Protein AF-A0A382VV40-F1 (afdb_monomer_lite)

pLDDT: mean 86.44, std 11.25, range [46.97, 95.94]

Structure (mmCIF, N/CA/C/O backbone):
data_AF-A0A382VV40-F1
#
_entry.id   AF-A0A382VV40-F1
#
loop_
_atom_site.group_PDB
_atom_site.id
_atom_site.type_symbol
_atom_site.label_atom_id
_atom_site.label_alt_id
_atom_site.label_comp_id
_atom_site.label_asym_id
_atom_site.label_entity_id
_atom_site.label_seq_id
_atom_site.pdbx_PDB_ins_code
_atom_site.Cartn_x
_atom_site.Cartn_y
_atom_site.Cartn_z
_atom_site.occupancy
_atom_site.B_iso_or_equiv
_atom_site.auth_seq_id
_atom_site.auth_comp_id
_atom_site.auth_asym_id
_atom_site.auth_atom_id
_atom_site.pdbx_PDB_model_num
ATOM 1 N N . MET A 1 1 ? -20.890 6.356 -3.925 1.00 49.78 1 MET A N 1
ATOM 2 C CA . MET A 1 1 ? -19.541 6.923 -4.141 1.00 49.78 1 MET A CA 1
ATOM 3 C C . MET A 1 1 ? -18.685 6.514 -2.962 1.00 49.78 1 MET A C 1
ATOM 5 O O . MET A 1 1 ? -18.941 6.980 -1.857 1.00 49.78 1 MET A O 1
ATOM 9 N N . GLU A 1 2 ? -17.775 5.574 -3.186 1.00 73.06 2 GLU A N 1
ATOM 10 C CA . GLU A 1 2 ? -16.990 4.914 -2.143 1.00 73.06 2 GLU A CA 1
ATOM 11 C C . GLU A 1 2 ? -16.039 5.909 -1.457 1.00 73.06 2 GLU A C 1
ATOM 13 O O . GLU A 1 2 ? -15.244 6.608 -2.090 1.00 73.06 2 GLU A O 1
ATOM 18 N N . LYS A 1 3 ? -16.233 6.069 -0.146 1.00 88.69 3 LYS A N 1
ATOM 19 C CA . LYS A 1 3 ? -15.456 6.945 0.734 1.00 88.69 3 LYS A CA 1
ATOM 20 C C . LYS A 1 3 ? -14.339 6.096 1.335 1.00 88.69 3 LYS A C 1
ATOM 22 O O . LYS A 1 3 ? -14.636 5.069 1.935 1.00 88.69 3 LYS A O 1
ATOM 27 N N . LEU A 1 4 ? -13.095 6.542 1.204 1.00 92.94 4 LEU A N 1
ATOM 28 C CA . LEU A 1 4 ? -11.925 5.877 1.775 1.00 92.94 4 LEU A CA 1
ATOM 29 C C . LEU A 1 4 ? -11.831 6.228 3.260 1.00 92.94 4 LEU A C 1
ATOM 31 O O . LEU A 1 4 ? -11.840 7.416 3.601 1.00 92.94 4 LEU A O 1
ATOM 35 N N . GLN A 1 5 ? -11.779 5.228 4.138 1.00 92.56 5 GLN A N 1
ATOM 36 C CA . GLN A 1 5 ? -11.709 5.420 5.590 1.00 92.56 5 GLN A CA 1
ATOM 37 C C . GLN A 1 5 ? -10.249 5.573 6.028 1.00 92.56 5 GLN A C 1
ATOM 39 O O . GLN A 1 5 ? -9.499 4.608 6.043 1.00 92.56 5 GLN A O 1
ATOM 44 N N . LEU A 1 6 ? -9.839 6.783 6.410 1.00 92.44 6 LEU A N 1
ATOM 45 C CA . LEU A 1 6 ? -8.449 7.061 6.794 1.00 92.44 6 LEU A CA 1
ATOM 46 C C . LEU A 1 6 ? -8.197 6.937 8.300 1.00 92.44 6 LEU A C 1
ATOM 48 O O . LEU A 1 6 ? -7.054 6.778 8.717 1.00 92.44 6 LEU A O 1
ATOM 52 N N . GLY A 1 7 ? -9.239 7.047 9.126 1.00 92.19 7 GLY A N 1
ATOM 53 C CA . GLY A 1 7 ? -9.107 6.966 10.578 1.00 92.19 7 GLY A CA 1
ATOM 54 C C . GLY A 1 7 ? -10.272 7.622 11.303 1.00 92.19 7 GLY A C 1
ATOM 55 O O . GLY A 1 7 ? -11.420 7.526 10.868 1.00 92.19 7 GLY A O 1
ATOM 56 N N . SER A 1 8 ? -9.980 8.319 12.398 1.00 91.62 8 SER A N 1
ATOM 57 C CA . SER A 1 8 ? -10.965 9.050 13.196 1.00 91.62 8 SER A CA 1
ATOM 58 C C . SER A 1 8 ? -10.461 10.436 13.595 1.00 91.62 8 SER A C 1
ATOM 60 O O . SER A 1 8 ? -9.258 10.681 13.677 1.00 91.62 8 SER A O 1
ATOM 62 N N . THR A 1 9 ? -11.387 11.357 13.846 1.00 93.44 9 THR A N 1
ATOM 63 C CA . THR A 1 9 ? -11.085 12.647 14.481 1.00 93.44 9 THR A CA 1
ATOM 64 C C . THR A 1 9 ? -10.821 12.457 15.985 1.00 93.44 9 THR A C 1
ATOM 66 O O . THR A 1 9 ? -11.142 11.392 16.521 1.00 93.44 9 THR A O 1
ATOM 69 N N . PRO A 1 10 ? -10.283 13.470 16.698 1.00 93.44 10 PRO A N 1
ATOM 70 C CA . PRO A 1 10 ? -10.109 13.411 18.156 1.00 93.44 10 PRO A CA 1
ATOM 71 C C . PRO A 1 10 ? -11.403 13.102 18.925 1.00 93.44 10 PRO A C 1
ATOM 73 O O . PRO A 1 10 ? -11.367 12.428 19.948 1.00 93.44 10 PRO A O 1
ATOM 76 N N . ASP A 1 11 ? -12.551 13.517 18.384 1.00 94.69 11 ASP A N 1
ATOM 77 C CA . ASP A 1 11 ? -13.883 13.247 18.944 1.00 94.69 11 ASP A CA 1
ATOM 78 C C . ASP A 1 11 ? -14.443 11.859 18.565 1.00 94.69 11 ASP A C 1
ATOM 80 O O . ASP A 1 11 ? -15.641 11.617 18.687 1.00 94.69 11 ASP A O 1
ATOM 84 N N . ASN A 1 12 ? -13.604 10.947 18.060 1.00 88.62 12 ASN A N 1
ATOM 85 C CA . ASN A 1 12 ? -13.966 9.600 17.598 1.00 88.62 12 ASN A CA 1
ATOM 86 C C . ASN A 1 12 ? -14.958 9.543 16.422 1.00 88.62 12 ASN A C 1
ATOM 88 O O . ASN A 1 12 ? -15.597 8.513 16.193 1.00 88.62 12 ASN A O 1
ATOM 92 N N . ASN A 1 13 ? -15.060 10.604 15.619 1.00 91.88 13 ASN A N 1
ATOM 93 C CA . ASN A 1 13 ? -15.868 10.563 14.401 1.00 91.88 13 ASN A CA 1
ATOM 94 C C . ASN A 1 13 ? -15.073 9.946 13.237 1.00 91.88 13 ASN A C 1
ATOM 96 O O . ASN A 1 13 ? -13.899 10.284 13.075 1.00 91.88 13 ASN A O 1
ATOM 100 N N . PRO A 1 14 ? -15.677 9.094 12.385 1.00 90.31 14 PRO A N 1
ATOM 101 C CA . PRO A 1 14 ? -14.988 8.509 11.235 1.00 90.31 14 PRO A CA 1
ATOM 102 C C . PRO A 1 14 ? -14.458 9.567 10.258 1.00 90.31 14 PRO A C 1
ATOM 104 O O . PRO A 1 14 ? -15.221 10.344 9.670 1.00 90.31 14 PRO A O 1
ATOM 107 N N . LEU A 1 15 ? -13.147 9.553 10.035 1.00 92.75 15 LEU A N 1
ATOM 108 C CA . LEU A 1 15 ? -12.456 10.393 9.071 1.00 92.75 15 LEU A CA 1
ATOM 109 C C . LEU A 1 15 ? -12.264 9.619 7.771 1.00 92.75 15 LEU A C 1
ATOM 111 O O . LEU A 1 15 ? -11.628 8.569 7.730 1.00 92.75 15 LEU A O 1
ATOM 115 N N . GLY A 1 16 ? -12.768 10.178 6.678 1.00 93.62 16 GLY A N 1
ATOM 116 C CA . GLY A 1 16 ? -12.528 9.613 5.362 1.00 93.62 16 GLY A CA 1
ATOM 117 C C . GLY A 1 16 ? -12.693 10.634 4.255 1.00 93.62 16 GLY A C 1
ATOM 118 O O . GLY A 1 16 ? -13.381 11.644 4.426 1.00 93.62 16 GLY A O 1
ATOM 119 N N . ILE A 1 17 ? -12.079 10.345 3.117 1.00 93.44 17 ILE A N 1
ATOM 120 C CA . ILE A 1 17 ? -12.070 11.208 1.936 1.00 93.44 17 ILE A CA 1
ATOM 121 C C . ILE A 1 17 ? -12.849 10.557 0.795 1.00 93.44 17 ILE A C 1
ATOM 123 O O . ILE A 1 17 ? -12.998 9.338 0.734 1.00 93.44 17 ILE A O 1
ATOM 127 N N . LYS A 1 18 ? -13.380 11.368 -0.119 1.00 93.81 18 LYS A N 1
ATOM 128 C CA . LYS A 1 18 ? -14.007 10.844 -1.339 1.00 93.81 18 LYS A CA 1
ATOM 129 C C . LYS A 1 18 ? -12.913 10.303 -2.254 1.00 93.81 18 LYS A C 1
A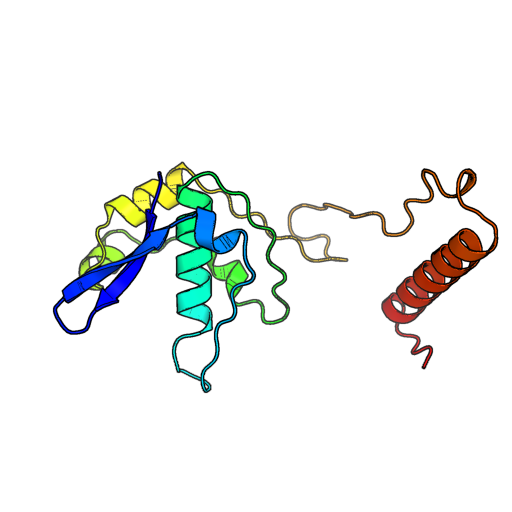TOM 131 O O . LYS A 1 18 ? -11.908 10.984 -2.438 1.00 93.81 18 LYS A O 1
ATOM 136 N N . LEU A 1 19 ? -13.139 9.149 -2.883 1.00 92.94 19 LEU A N 1
ATOM 137 C CA . LEU A 1 19 ? -12.195 8.598 -3.860 1.00 92.94 19 LEU A CA 1
ATOM 138 C C . LEU A 1 19 ? -11.862 9.604 -4.979 1.00 92.94 19 LEU A C 1
ATOM 140 O O . LEU A 1 19 ? -10.709 9.750 -5.365 1.00 92.94 19 LEU A O 1
ATOM 144 N N . THR A 1 20 ? -12.850 10.384 -5.429 1.00 93.00 20 THR A N 1
ATOM 145 C CA . THR A 1 20 ? -12.659 11.424 -6.455 1.00 93.00 20 THR A CA 1
ATOM 146 C C . THR A 1 20 ? -11.685 12.529 -6.045 1.00 93.00 20 THR A C 1
ATOM 148 O O . THR A 1 20 ? -11.124 13.188 -6.914 1.00 93.00 20 THR A O 1
ATOM 151 N N . THR A 1 21 ? -11.433 12.734 -4.748 1.00 92.25 21 THR A N 1
ATOM 152 C CA . THR A 1 21 ? -10.420 13.692 -4.283 1.00 92.25 21 THR A CA 1
ATOM 153 C C . THR A 1 21 ? -9.014 13.278 -4.720 1.00 92.25 21 THR A C 1
ATOM 155 O O . THR A 1 21 ? -8.200 14.152 -5.000 1.00 92.25 21 THR A O 1
ATOM 158 N N . LEU A 1 22 ? -8.742 11.975 -4.848 1.00 92.00 22 LEU A N 1
ATOM 159 C CA . LEU A 1 22 ? -7.439 11.439 -5.262 1.00 92.00 22 LEU A CA 1
ATOM 160 C C . LEU A 1 22 ? -7.185 11.519 -6.770 1.00 92.00 22 LEU A C 1
ATOM 162 O O . LEU A 1 22 ? -6.095 11.195 -7.225 1.00 92.00 22 LEU A O 1
ATOM 166 N N . GLN A 1 23 ? -8.155 12.007 -7.551 1.00 91.62 23 GLN A N 1
ATOM 167 C CA . GLN A 1 23 ? -7.878 12.481 -8.913 1.00 91.62 23 GLN A CA 1
ATOM 168 C C . GLN A 1 23 ? -6.974 13.725 -8.900 1.00 91.62 23 GLN A C 1
ATOM 170 O O . GLN A 1 23 ? -6.442 14.125 -9.930 1.00 91.62 23 GLN A O 1
ATOM 175 N N . ARG A 1 24 ? -6.806 14.348 -7.727 1.00 91.44 24 ARG A N 1
ATOM 176 C CA . ARG A 1 24 ? -5.779 15.349 -7.448 1.00 91.44 24 ARG A CA 1
ATOM 177 C C . ARG A 1 24 ? -4.646 14.691 -6.667 1.00 91.44 24 ARG A C 1
ATOM 179 O O . ARG A 1 24 ? -4.875 13.756 -5.902 1.00 91.44 24 ARG A O 1
ATOM 186 N N . HIS A 1 25 ? -3.435 15.217 -6.825 1.00 89.88 25 HIS A N 1
ATOM 187 C CA . HIS A 1 25 ? -2.269 14.708 -6.109 1.00 89.88 25 HIS A CA 1
ATOM 188 C C . HIS A 1 25 ? -2.457 14.785 -4.589 1.00 89.88 25 HIS A C 1
ATOM 190 O O . HIS A 1 25 ? -3.006 15.752 -4.056 1.00 89.88 25 HIS A O 1
ATOM 196 N N . PHE A 1 26 ? -1.957 13.764 -3.903 1.00 90.06 26 PHE A N 1
ATOM 197 C CA . PHE A 1 26 ? -1.939 13.661 -2.452 1.00 90.06 26 PHE A CA 1
ATOM 198 C C . PHE A 1 26 ? -0.490 13.615 -1.966 1.00 90.06 26 PHE A C 1
ATOM 200 O O . PHE A 1 26 ? 0.354 12.970 -2.584 1.00 90.06 26 PHE A O 1
ATOM 207 N N . ALA A 1 27 ? -0.208 14.291 -0.855 1.00 92.56 27 ALA A N 1
ATOM 208 C CA . ALA A 1 27 ? 1.110 14.301 -0.237 1.00 92.56 27 ALA A CA 1
ATOM 209 C C . ALA A 1 27 ? 0.984 14.217 1.291 1.00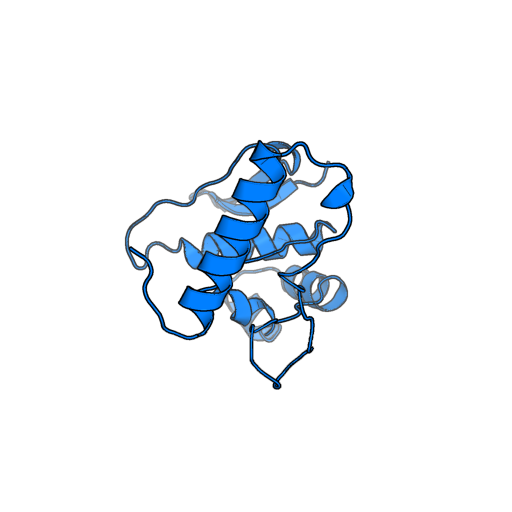 92.56 27 ALA A C 1
ATOM 211 O O . ALA A 1 27 ? 0.196 14.941 1.901 1.00 92.56 27 ALA A O 1
ATOM 212 N N . CYS A 1 28 ? 1.787 13.344 1.902 1.00 91.06 28 CYS A N 1
ATOM 213 C CA . CYS A 1 28 ? 1.897 13.178 3.351 1.00 91.06 28 CYS A CA 1
ATOM 214 C C . CYS A 1 28 ? 3.161 13.877 3.869 1.00 91.06 28 CYS A C 1
ATOM 216 O O . CYS A 1 28 ? 4.272 13.428 3.589 1.00 91.06 28 CYS A O 1
ATOM 218 N N . PHE A 1 29 ? 3.002 14.916 4.690 1.00 93.62 29 PHE A N 1
ATOM 219 C CA . PHE A 1 29 ? 4.112 15.629 5.336 1.00 93.62 29 PHE A CA 1
ATOM 220 C C . PHE A 1 29 ? 4.142 15.373 6.847 1.00 93.62 29 PHE A C 1
ATOM 222 O O . PHE A 1 29 ? 3.107 15.152 7.471 1.00 93.62 29 PHE A O 1
ATOM 229 N N . GLY A 1 30 ? 5.335 15.395 7.446 1.00 92.88 30 GLY A N 1
ATOM 230 C CA . GLY A 1 30 ? 5.529 15.141 8.877 1.00 92.88 30 GLY A CA 1
ATOM 231 C C . GLY A 1 30 ? 6.951 14.698 9.227 1.00 92.88 30 GLY A C 1
ATOM 232 O O . GLY A 1 30 ? 7.707 14.250 8.361 1.00 92.88 30 GLY A O 1
ATOM 233 N N . SER A 1 31 ? 7.326 14.790 10.502 1.00 94.75 31 SER A N 1
ATOM 234 C CA . SER A 1 31 ? 8.633 14.355 11.019 1.00 94.75 31 SER A CA 1
ATO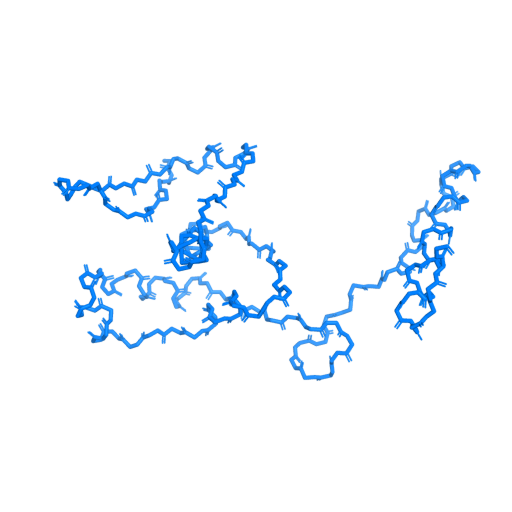M 235 C C . SER A 1 31 ? 8.774 12.825 11.056 1.00 94.75 31 SER A C 1
ATOM 237 O O . SER A 1 31 ? 7.818 12.080 10.815 1.00 94.75 31 SER A O 1
ATOM 239 N N . SER A 1 32 ? 9.982 12.313 11.307 1.00 91.12 32 SER A N 1
ATOM 240 C CA . SER A 1 32 ? 10.164 10.874 11.554 1.00 91.12 32 SER A CA 1
ATOM 241 C C . SER A 1 32 ? 9.290 10.413 12.730 1.00 91.12 32 SER A C 1
ATOM 243 O O . SER A 1 32 ? 9.116 11.150 13.697 1.00 91.12 32 SER A O 1
ATOM 245 N N . GLY A 1 33 ? 8.688 9.226 12.620 1.00 91.12 33 GLY A N 1
ATOM 246 C CA . GLY A 1 33 ? 7.773 8.688 13.635 1.00 91.12 33 GLY A CA 1
ATOM 247 C C . GLY A 1 33 ? 6.365 9.301 13.658 1.00 91.12 33 GLY A C 1
ATOM 248 O O . GLY A 1 33 ? 5.508 8.802 14.377 1.00 91.12 33 GLY A O 1
ATOM 249 N N . SER A 1 34 ? 6.062 10.311 12.834 1.00 93.31 34 SER A N 1
ATOM 250 C CA . SER A 1 34 ? 4.744 10.973 12.825 1.00 93.31 34 SER A CA 1
ATOM 251 C C . SER A 1 34 ? 3.615 10.162 12.167 1.00 93.31 34 SER A C 1
ATOM 253 O O . SER A 1 34 ? 2.521 10.682 11.971 1.00 93.31 34 SER A O 1
ATOM 255 N N . GLY A 1 35 ? 3.885 8.927 11.731 1.00 92.88 35 GLY A N 1
ATOM 256 C CA . GLY A 1 35 ? 2.885 8.055 11.107 1.00 92.88 35 GLY A CA 1
ATOM 257 C C . GLY A 1 35 ? 2.668 8.235 9.598 1.00 92.88 35 GLY A C 1
ATOM 258 O O . GLY A 1 35 ? 1.751 7.621 9.067 1.00 92.88 35 GLY A O 1
ATOM 259 N N . LYS A 1 36 ? 3.503 8.998 8.870 1.00 94.62 36 LYS A N 1
ATOM 260 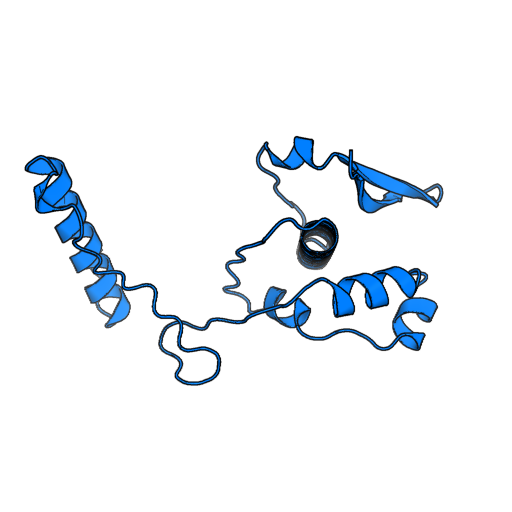C CA . LYS A 1 36 ? 3.366 9.188 7.401 1.00 94.62 36 LYS A CA 1
ATOM 261 C C . LYS A 1 36 ? 3.244 7.875 6.619 1.00 94.62 36 LYS A C 1
ATOM 263 O O . LYS A 1 36 ? 2.368 7.732 5.768 1.00 94.62 36 LYS A O 1
ATOM 268 N N . THR A 1 37 ? 4.131 6.924 6.910 1.00 93.00 37 THR A N 1
ATOM 269 C CA . THR A 1 37 ? 4.166 5.619 6.241 1.00 93.00 37 THR A CA 1
ATOM 270 C C . THR A 1 37 ? 2.918 4.809 6.567 1.00 93.00 37 THR A C 1
ATOM 272 O O . THR A 1 37 ? 2.334 4.204 5.677 1.00 93.00 37 THR A O 1
ATOM 275 N N . VAL A 1 38 ? 2.452 4.854 7.819 1.00 93.44 38 VAL A N 1
ATOM 276 C CA . VAL A 1 38 ? 1.214 4.182 8.241 1.00 93.44 38 VAL A CA 1
ATOM 277 C C . VAL A 1 38 ? 0.004 4.796 7.539 1.00 93.44 38 VAL A C 1
ATOM 279 O O . VAL A 1 38 ? -0.790 4.065 6.966 1.00 93.44 38 VAL A O 1
ATOM 282 N N . ALA A 1 39 ? -0.103 6.126 7.496 1.00 93.69 39 ALA A N 1
ATOM 283 C CA . ALA A 1 39 ? -1.186 6.812 6.793 1.00 93.69 39 ALA A CA 1
ATOM 284 C C . ALA A 1 39 ? -1.209 6.475 5.291 1.00 93.69 39 ALA A C 1
ATOM 286 O O . ALA A 1 39 ? -2.274 6.266 4.715 1.00 93.69 39 ALA A O 1
ATOM 287 N N . SER A 1 40 ? -0.032 6.370 4.668 1.00 94.12 40 SER A N 1
ATOM 288 C CA . SER A 1 40 ? 0.093 5.968 3.262 1.00 94.12 40 SER A CA 1
ATOM 289 C C . SER A 1 40 ? -0.312 4.506 3.049 1.00 94.12 40 SER A C 1
ATOM 291 O O . SER A 1 40 ? -1.009 4.207 2.088 1.00 94.12 40 SER A O 1
ATOM 293 N N . LYS A 1 41 ? 0.051 3.601 3.968 1.00 95.06 41 LYS A N 1
ATOM 294 C CA . LYS A 1 41 ? -0.391 2.197 3.944 1.00 95.06 41 LYS A CA 1
ATOM 295 C C . LYS A 1 41 ? -1.908 2.076 4.067 1.00 95.06 41 LYS A C 1
ATOM 297 O O . LYS A 1 41 ? -2.506 1.435 3.216 1.00 95.06 41 LYS A O 1
ATOM 302 N N . VAL A 1 4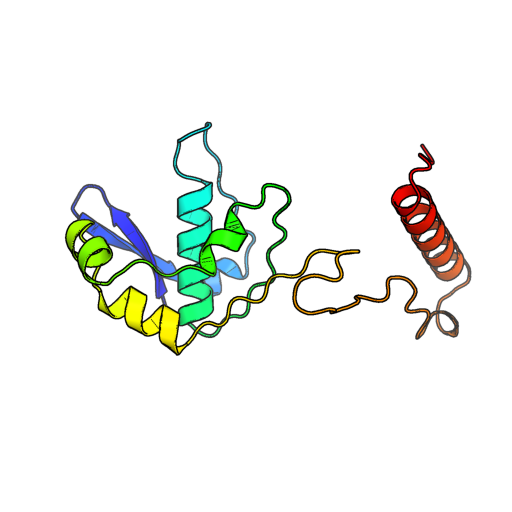2 ? -2.525 2.777 5.022 1.00 94.75 42 VAL A N 1
ATOM 303 C CA . VAL A 1 42 ? -3.992 2.811 5.184 1.00 94.75 42 VAL A CA 1
ATOM 304 C C . VAL A 1 42 ? -4.672 3.285 3.900 1.00 94.75 42 VAL A C 1
ATOM 306 O O . VAL A 1 42 ? -5.659 2.700 3.461 1.00 94.75 42 VAL A O 1
ATOM 309 N N . LEU A 1 43 ? -4.127 4.319 3.253 1.00 95.25 43 LEU A N 1
ATOM 310 C CA . LEU A 1 43 ? -4.644 4.794 1.973 1.00 95.25 43 LEU A CA 1
ATOM 311 C C . LEU A 1 43 ? -4.578 3.708 0.885 1.00 95.25 43 LEU A C 1
ATOM 313 O O . LEU A 1 43 ? -5.559 3.509 0.174 1.00 95.25 43 LEU A O 1
ATOM 317 N N . ILE A 1 44 ? -3.449 3.004 0.763 1.00 95.56 44 ILE A N 1
ATOM 318 C CA . ILE A 1 44 ? -3.267 1.913 -0.207 1.00 95.56 44 ILE A CA 1
ATOM 319 C C . ILE A 1 44 ? -4.218 0.746 0.095 1.00 95.56 44 ILE A C 1
ATOM 321 O O . ILE A 1 44 ? -4.839 0.215 -0.825 1.00 95.56 44 ILE A O 1
ATOM 325 N N . GLU A 1 45 ? -4.375 0.371 1.367 1.00 95.25 45 GLU A N 1
ATOM 326 C CA . GLU A 1 45 ? -5.304 -0.679 1.795 1.00 95.25 45 GLU A CA 1
ATOM 327 C C . GLU A 1 45 ? -6.745 -0.340 1.412 1.00 95.25 45 GLU A C 1
ATOM 329 O O . GLU A 1 45 ? -7.449 -1.167 0.830 1.00 95.25 45 GLU A O 1
ATOM 334 N N . GLU A 1 46 ? -7.177 0.893 1.680 1.00 94.69 46 GLU A N 1
ATOM 335 C CA . GLU A 1 46 ? -8.511 1.353 1.313 1.00 94.69 46 GLU A CA 1
ATOM 336 C C . GLU A 1 46 ? -8.696 1.427 -0.203 1.00 94.69 46 GLU A C 1
ATOM 338 O O . GLU A 1 46 ? -9.743 1.018 -0.699 1.00 94.69 46 GLU A O 1
ATOM 343 N N . LEU A 1 47 ? -7.700 1.893 -0.960 1.00 95.19 47 LEU A N 1
ATOM 344 C CA . LEU A 1 47 ? -7.759 1.903 -2.424 1.00 95.19 47 LEU A CA 1
ATOM 345 C C . LEU A 1 47 ? -7.952 0.491 -2.985 1.00 95.19 47 LEU A C 1
ATOM 347 O O . LEU A 1 47 ? -8.909 0.260 -3.725 1.00 95.19 47 LEU A O 1
ATOM 351 N N . GLY A 1 48 ? -7.118 -0.462 -2.558 1.00 94.62 48 GLY A N 1
ATOM 352 C CA . GLY A 1 48 ? -7.224 -1.856 -2.984 1.00 94.62 48 GLY A CA 1
ATOM 353 C C . GLY A 1 48 ? -8.580 -2.469 -2.627 1.00 94.62 48 GLY A C 1
ATOM 354 O O . GLY A 1 48 ? -9.223 -3.097 -3.466 1.00 94.62 48 GLY A O 1
ATOM 355 N N . ARG A 1 49 ? -9.082 -2.224 -1.409 1.00 94.12 49 ARG A N 1
ATOM 356 C CA . ARG A 1 49 ? -10.400 -2.721 -0.970 1.00 94.12 49 ARG A CA 1
ATOM 357 C C . ARG A 1 49 ? -11.575 -2.145 -1.762 1.00 94.12 49 ARG A C 1
ATOM 359 O O . ARG A 1 49 ? -12.608 -2.808 -1.834 1.00 94.12 49 ARG A O 1
ATOM 366 N N . ASN A 1 50 ? -11.425 -0.951 -2.334 1.00 93.12 50 ASN A N 1
ATOM 367 C CA . ASN A 1 50 ? -12.407 -0.311 -3.217 1.00 93.12 50 ASN A CA 1
ATOM 368 C C . ASN A 1 50 ? -12.110 -0.581 -4.709 1.00 93.12 50 ASN A C 1
ATOM 370 O O . ASN A 1 50 ? -12.569 0.147 -5.585 1.00 93.12 50 ASN A O 1
ATOM 374 N N . GLY A 1 51 ? -11.322 -1.620 -5.017 1.00 93.12 51 GLY A N 1
ATOM 375 C CA . GLY A 1 51 ? -11.069 -2.066 -6.390 1.00 93.12 51 GLY A CA 1
ATOM 376 C C . GLY A 1 51 ? -10.188 -1.126 -7.213 1.00 93.12 51 GLY A C 1
ATOM 377 O O . GLY A 1 51 ? -10.176 -1.224 -8.439 1.00 93.12 51 GLY A O 1
ATOM 378 N N . VAL A 1 52 ? -9.459 -0.211 -6.569 1.00 94.56 52 VAL A N 1
ATOM 379 C CA . VAL A 1 52 ? -8.528 0.693 -7.247 1.00 94.56 52 VAL A CA 1
ATOM 380 C C . VAL A 1 52 ? -7.129 0.077 -7.220 1.00 94.56 52 VAL A C 1
ATOM 382 O O . VAL A 1 52 ? -6.567 -0.092 -6.134 1.00 94.56 52 VAL A O 1
ATOM 385 N N . PRO A 1 53 ? -6.538 -0.258 -8.381 1.00 94.38 53 PRO A N 1
ATOM 386 C CA . PRO A 1 53 ? -5.192 -0.812 -8.430 1.00 94.38 53 PRO A CA 1
ATOM 387 C C . PRO A 1 53 ? -4.156 0.239 -8.017 1.00 94.38 53 PRO A C 1
ATOM 389 O O . PRO A 1 53 ? -4.282 1.420 -8.344 1.00 94.38 53 PRO A O 1
ATOM 392 N N . VAL A 1 54 ? -3.108 -0.203 -7.321 1.00 94.94 54 VAL A N 1
ATOM 393 C CA . VAL A 1 54 ? -2.019 0.657 -6.849 1.00 94.94 54 VAL A CA 1
ATOM 394 C C . VAL A 1 54 ? -0.688 0.111 -7.345 1.00 94.94 54 VAL A C 1
ATOM 396 O O . VAL A 1 54 ? -0.364 -1.051 -7.117 1.00 94.94 54 VAL A O 1
ATOM 399 N N . ILE A 1 55 ? 0.103 0.977 -7.976 1.00 93.75 55 ILE A N 1
ATOM 400 C CA . ILE A 1 55 ? 1.526 0.743 -8.222 1.00 93.75 55 ILE A CA 1
ATOM 401 C C . ILE A 1 55 ? 2.286 1.571 -7.190 1.00 93.75 55 ILE A C 1
ATOM 403 O O . ILE A 1 55 ? 2.168 2.797 -7.169 1.00 93.75 55 ILE A O 1
ATOM 407 N N . ALA A 1 56 ? 3.036 0.903 -6.318 1.00 92.62 56 ALA A N 1
ATOM 408 C CA . ALA A 1 56 ? 3.828 1.552 -5.284 1.00 92.62 56 ALA A CA 1
ATOM 409 C C . ALA A 1 56 ? 5.322 1.393 -5.576 1.00 92.62 56 ALA A C 1
ATOM 411 O O . ALA A 1 56 ? 5.803 0.286 -5.812 1.00 92.62 56 ALA A O 1
ATOM 412 N N . PHE A 1 57 ? 6.053 2.504 -5.519 1.00 91.06 57 PHE A N 1
ATOM 413 C CA . PHE A 1 57 ? 7.511 2.506 -5.525 1.00 91.06 57 PHE A CA 1
ATOM 414 C C . PHE A 1 57 ? 7.997 2.541 -4.080 1.00 91.06 57 PHE A C 1
ATOM 416 O O . PHE A 1 57 ? 7.673 3.471 -3.344 1.00 91.06 57 PHE A O 1
ATOM 423 N N . ASP A 1 58 ? 8.755 1.524 -3.679 1.00 89.69 58 ASP A N 1
ATOM 424 C CA . ASP A 1 58 ? 9.111 1.293 -2.279 1.00 89.69 58 ASP A CA 1
ATOM 425 C C . ASP A 1 58 ? 10.631 1.183 -2.086 1.00 89.69 58 ASP A C 1
ATOM 427 O O . ASP A 1 58 ? 11.152 0.091 -1.854 1.00 89.69 58 ASP A O 1
ATOM 431 N N . PRO A 1 59 ? 11.378 2.295 -2.206 1.00 83.88 59 PRO A N 1
ATOM 432 C CA . PRO A 1 59 ? 12.829 2.258 -2.047 1.00 83.88 59 PRO A CA 1
ATOM 433 C C . PRO A 1 59 ? 13.267 1.924 -0.612 1.00 83.88 59 PRO A C 1
ATOM 435 O O . PRO A 1 59 ? 14.390 1.472 -0.412 1.00 83.88 59 PRO A O 1
ATOM 438 N N . GLN A 1 60 ? 12.402 2.133 0.388 1.00 84.62 60 GLN A N 1
ATOM 439 C CA . GLN A 1 60 ? 12.669 1.794 1.790 1.00 84.62 60 GLN A CA 1
ATOM 440 C C . GLN A 1 60 ? 12.244 0.364 2.166 1.00 84.62 60 GLN A C 1
ATOM 442 O O . GLN A 1 60 ? 12.669 -0.131 3.206 1.00 84.62 60 GLN A O 1
ATOM 447 N N . GLY A 1 61 ? 11.431 -0.307 1.342 1.00 84.69 61 GLY A N 1
ATOM 448 C CA . GLY A 1 61 ? 10.915 -1.656 1.609 1.00 84.69 61 GLY A CA 1
ATOM 449 C C . GLY A 1 61 ? 9.782 -1.714 2.643 1.00 84.69 61 GLY A C 1
ATOM 450 O O . GLY A 1 61 ? 9.396 -2.798 3.084 1.00 84.69 61 GLY A O 1
ATOM 451 N N . ASP A 1 62 ? 9.246 -0.565 3.058 1.00 89.94 62 ASP A N 1
ATOM 452 C CA . ASP A 1 62 ? 8.210 -0.499 4.083 1.00 89.94 62 ASP A CA 1
ATOM 453 C C . ASP A 1 62 ? 6.836 -0.887 3.534 1.00 89.94 62 ASP A C 1
ATOM 455 O O . ASP A 1 62 ? 6.039 -1.503 4.248 1.00 89.94 62 ASP A O 1
ATOM 459 N N . ILE A 1 63 ? 6.511 -0.505 2.300 1.00 92.38 63 ILE A N 1
ATOM 460 C CA . ILE A 1 63 ? 5.201 -0.748 1.679 1.00 92.38 63 ILE A CA 1
ATOM 461 C C . ILE A 1 63 ? 4.996 -2.238 1.393 1.00 92.38 63 ILE A C 1
ATOM 463 O O . ILE A 1 63 ? 3.882 -2.730 1.561 1.00 92.38 63 ILE A O 1
ATOM 467 N N . ALA A 1 64 ? 6.064 -2.979 1.092 1.00 89.81 64 ALA A N 1
ATOM 468 C CA . ALA A 1 64 ? 6.044 -4.430 0.897 1.00 89.81 64 ALA A CA 1
ATOM 469 C C . ALA A 1 64 ? 5.408 -5.205 2.070 1.00 89.81 64 ALA A C 1
ATOM 471 O O . ALA A 1 64 ? 4.817 -6.266 1.867 1.00 89.81 64 ALA A O 1
ATOM 472 N N . SER A 1 65 ? 5.455 -4.660 3.293 1.00 91.56 65 SER A N 1
ATOM 473 C CA . SER A 1 65 ? 4.791 -5.260 4.465 1.00 91.56 65 SER A CA 1
ATOM 474 C C . SER A 1 65 ? 3.268 -5.396 4.335 1.00 91.56 65 SER A C 1
ATOM 476 O O . SER A 1 65 ? 2.684 -6.196 5.060 1.00 91.56 65 SER A O 1
ATOM 478 N N . LEU A 1 66 ? 2.627 -4.685 3.398 1.00 93.88 66 LEU A N 1
ATOM 479 C CA . LEU A 1 66 ? 1.205 -4.851 3.075 1.00 93.88 66 LEU A CA 1
ATOM 480 C C . LEU A 1 66 ? 0.857 -6.271 2.599 1.00 93.88 66 LEU A C 1
ATOM 482 O O . LEU A 1 66 ? -0.289 -6.692 2.720 1.00 93.88 66 LEU A O 1
ATOM 486 N N . ALA A 1 67 ? 1.840 -7.040 2.117 1.00 92.06 67 ALA A N 1
ATOM 487 C CA . ALA A 1 67 ? 1.653 -8.445 1.760 1.00 92.06 67 ALA A CA 1
ATOM 488 C C . ALA A 1 67 ? 1.383 -9.360 2.972 1.00 92.06 67 ALA A C 1
ATOM 490 O O . ALA A 1 67 ? 0.980 -10.508 2.799 1.00 92.06 67 ALA A O 1
ATOM 491 N N . VAL A 1 68 ? 1.619 -8.883 4.200 1.00 91.94 68 VAL A N 1
ATOM 492 C CA . VAL A 1 68 ? 1.466 -9.670 5.427 1.00 91.94 68 VAL A CA 1
ATOM 493 C C . VAL A 1 68 ? 0.275 -9.151 6.224 1.00 91.94 68 VAL A C 1
ATOM 495 O O . VAL A 1 68 ? 0.326 -8.077 6.820 1.00 91.94 68 VAL A O 1
ATOM 498 N N . THR A 1 69 ? -0.800 -9.939 6.288 1.00 91.88 69 THR A N 1
ATOM 499 C CA . THR A 1 69 ? -1.980 -9.580 7.080 1.00 91.88 69 THR A CA 1
ATOM 500 C C . THR A 1 69 ? -1.820 -10.002 8.541 1.00 91.88 69 THR A C 1
ATOM 502 O O . THR A 1 69 ? -1.413 -11.121 8.855 1.00 91.88 69 THR A O 1
ATOM 505 N N . ALA A 1 70 ? -2.163 -9.100 9.464 1.00 91.50 70 ALA A N 1
ATOM 506 C CA . ALA A 1 70 ? -2.186 -9.415 10.889 1.00 91.50 70 ALA A CA 1
ATOM 507 C C . ALA A 1 70 ? -3.309 -10.413 11.227 1.00 91.50 70 ALA A C 1
ATOM 509 O O . ALA A 1 70 ? -4.339 -10.492 10.541 1.00 91.50 70 ALA A O 1
ATOM 510 N N . ASP A 1 71 ? -3.143 -11.149 12.329 1.00 94.12 71 ASP A N 1
ATOM 511 C CA . ASP A 1 71 ? -4.193 -12.025 12.832 1.00 94.12 71 ASP A CA 1
ATOM 512 C C . ASP A 1 71 ? -5.409 -11.217 13.320 1.00 94.12 71 ASP A C 1
ATOM 514 O O . ASP A 1 71 ? -5.310 -10.083 13.801 1.00 94.12 71 ASP A O 1
ATOM 518 N N . ARG A 1 72 ? -6.592 -11.831 13.232 1.00 93.38 72 ARG A N 1
ATOM 519 C CA . ARG A 1 72 ? -7.862 -11.188 13.606 1.00 93.38 72 ARG A CA 1
ATOM 520 C C . ARG A 1 72 ? -7.884 -10.689 15.053 1.00 93.38 72 ARG A C 1
ATOM 522 O O . ARG A 1 72 ? -8.572 -9.710 15.345 1.00 93.38 72 ARG A O 1
ATOM 529 N N . GLY A 1 73 ? -7.196 -11.380 15.963 1.00 94.00 73 GLY A N 1
ATOM 530 C CA . GLY A 1 73 ? -7.130 -11.026 17.378 1.00 94.00 73 GLY A CA 1
ATOM 531 C C . GLY A 1 73 ? -6.348 -9.736 17.595 1.00 94.00 73 GLY A C 1
ATOM 532 O O . GLY A 1 73 ? -6.819 -8.857 18.316 1.00 94.00 73 GLY A O 1
ATOM 533 N N . THR A 1 74 ? -5.211 -9.587 16.920 1.00 93.81 74 THR A N 1
ATOM 534 C CA . THR A 1 74 ? -4.399 -8.364 16.933 1.00 93.81 74 THR A CA 1
ATOM 535 C C . THR A 1 74 ? -5.166 -7.174 16.367 1.00 93.81 74 THR A C 1
ATOM 537 O O . THR A 1 74 ? -5.216 -6.128 17.013 1.00 93.81 74 THR A O 1
ATOM 540 N N . VAL A 1 75 ? -5.868 -7.348 15.241 1.00 92.88 75 VAL A N 1
ATOM 541 C CA . VAL A 1 75 ? -6.706 -6.287 14.643 1.00 92.88 75 VAL A CA 1
ATOM 542 C C . VAL A 1 75 ? -7.812 -5.835 15.602 1.00 92.88 75 VAL A C 1
ATOM 544 O O . VAL A 1 75 ? -8.067 -4.645 15.764 1.00 92.88 75 VAL A O 1
ATOM 547 N N . LYS A 1 76 ? -8.458 -6.781 16.295 1.00 92.75 76 LYS A N 1
ATOM 548 C CA . LYS A 1 76 ? -9.489 -6.445 17.283 1.00 92.75 76 LYS A CA 1
ATOM 549 C C . LYS A 1 76 ? -8.903 -5.696 18.485 1.00 92.75 76 LYS A C 1
ATOM 551 O O . LYS A 1 76 ? -9.525 -4.754 18.970 1.00 92.75 76 LYS A O 1
ATOM 556 N N . LYS A 1 77 ? -7.724 -6.105 18.970 1.00 94.50 77 LYS A N 1
ATOM 557 C CA . LYS A 1 77 ? -7.031 -5.455 20.097 1.00 94.50 77 LYS A CA 1
ATOM 558 C C . LYS A 1 77 ? -6.600 -4.024 19.772 1.00 94.50 77 LYS A C 1
ATOM 560 O O . LYS A 1 77 ? -6.612 -3.193 20.671 1.00 94.50 77 LYS A O 1
ATOM 565 N N . SER A 1 78 ? -6.274 -3.724 18.514 1.00 89.00 78 SER A N 1
ATOM 566 C CA . SER A 1 78 ? -5.942 -2.365 18.067 1.00 89.00 78 SER A CA 1
ATOM 567 C C . SER A 1 78 ? -7.166 -1.464 17.841 1.00 89.00 78 SER A C 1
ATOM 569 O O . SER A 1 78 ? -7.019 -0.346 17.356 1.00 89.00 78 SER A O 1
ATOM 571 N N . GLY A 1 79 ? -8.380 -1.926 18.169 1.00 88.38 79 GLY A N 1
ATOM 572 C CA . GLY A 1 79 ? -9.613 -1.150 18.008 1.00 88.38 79 GLY A CA 1
ATOM 573 C C . GLY A 1 79 ? -10.129 -1.078 16.568 1.00 88.38 79 GLY A C 1
ATOM 574 O O . GLY A 1 79 ? -11.091 -0.365 16.296 1.00 88.38 79 GLY A O 1
ATOM 575 N N . THR A 1 80 ? -9.531 -1.832 15.643 1.00 89.00 80 THR A N 1
ATOM 576 C CA . THR A 1 80 ? -9.959 -1.882 14.241 1.00 89.00 80 THR A CA 1
ATOM 577 C C . THR A 1 80 ? -10.983 -2.997 14.036 1.00 89.00 80 THR A C 1
ATOM 579 O O . THR A 1 80 ? -10.887 -4.078 14.619 1.00 89.00 80 THR A O 1
ATOM 582 N N . ASN A 1 81 ? -11.990 -2.763 13.191 1.00 90.88 81 ASN A N 1
ATOM 583 C CA . ASN A 1 81 ? -12.979 -3.790 12.871 1.00 90.88 81 ASN A CA 1
ATOM 584 C C . ASN A 1 81 ? -12.313 -4.945 12.092 1.00 90.88 81 ASN A C 1
ATOM 586 O O . ASN A 1 81 ? -11.864 -4.714 10.968 1.00 90.88 81 ASN A O 1
ATOM 590 N N . PRO A 1 82 ? -12.312 -6.198 12.596 1.00 93.94 82 PRO A N 1
ATOM 591 C CA . PRO A 1 82 ? -11.677 -7.327 11.908 1.00 93.94 82 PRO A CA 1
ATOM 592 C C . PRO A 1 82 ? -12.213 -7.596 10.496 1.00 93.94 82 PRO A C 1
ATOM 594 O O . PRO A 1 82 ? -11.512 -8.184 9.679 1.00 93.94 82 PRO A O 1
ATOM 597 N N . ARG A 1 83 ? -13.430 -7.129 10.177 1.00 92.44 83 ARG A N 1
ATOM 598 C CA . ARG A 1 83 ? -13.991 -7.214 8.819 1.00 92.44 83 ARG A CA 1
ATOM 599 C C . ARG A 1 83 ? -13.170 -6.445 7.779 1.00 92.44 83 ARG A C 1
ATOM 601 O O . ARG A 1 83 ? -13.216 -6.810 6.611 1.00 92.44 83 ARG A O 1
ATOM 608 N N . ILE A 1 84 ? -12.442 -5.399 8.182 1.00 91.56 84 ILE A N 1
ATOM 609 C CA . ILE A 1 84 ? -11.537 -4.656 7.291 1.00 91.56 84 ILE A CA 1
ATOM 610 C C . ILE A 1 84 ? -10.420 -5.583 6.818 1.00 91.56 84 ILE A C 1
ATOM 612 O O . ILE A 1 84 ? -10.238 -5.742 5.615 1.00 91.56 84 ILE A O 1
ATOM 616 N N . ARG A 1 85 ? -9.765 -6.275 7.759 1.00 93.88 85 ARG A N 1
ATOM 617 C CA . ARG A 1 85 ? -8.741 -7.286 7.46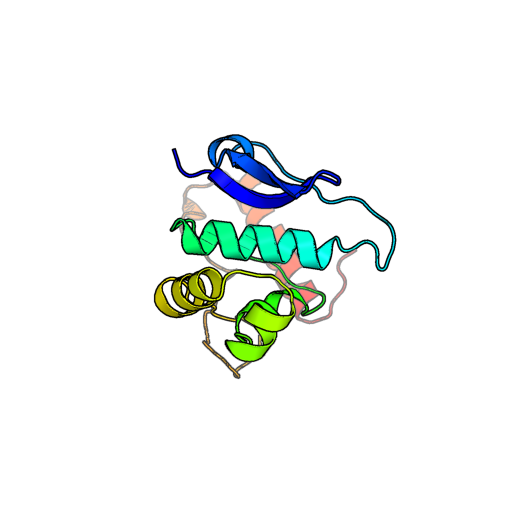3 1.00 93.88 85 ARG A CA 1
ATOM 618 C C . ARG A 1 85 ? -9.287 -8.391 6.566 1.00 93.88 85 ARG A C 1
ATOM 620 O O . ARG A 1 85 ? -8.651 -8.727 5.580 1.00 93.88 85 ARG A O 1
ATOM 627 N N . ASP A 1 86 ? -10.467 -8.928 6.874 1.00 94.38 86 ASP A N 1
ATOM 628 C CA . ASP A 1 86 ? -11.083 -9.994 6.065 1.00 94.38 86 ASP A CA 1
ATOM 629 C C . ASP A 1 86 ? -11.370 -9.549 4.629 1.00 94.38 86 ASP A C 1
ATOM 631 O O . ASP A 1 86 ? -11.186 -10.304 3.680 1.00 94.38 86 ASP A O 1
ATOM 635 N N . SER A 1 87 ? -11.839 -8.311 4.475 1.00 93.94 87 SER A N 1
ATOM 636 C CA . SER A 1 87 ? -12.104 -7.708 3.174 1.00 93.94 87 SER A CA 1
ATOM 637 C C . SER A 1 87 ? -10.819 -7.448 2.393 1.00 93.94 87 SER A C 1
ATOM 639 O O . SER A 1 87 ? -10.833 -7.639 1.183 1.00 93.94 87 SER A O 1
ATOM 641 N N . TYR A 1 88 ? -9.744 -7.014 3.053 1.00 95.44 88 TYR A N 1
ATOM 642 C CA . TYR A 1 88 ? -8.439 -6.820 2.423 1.00 95.44 88 TYR A CA 1
ATOM 643 C C . TYR A 1 88 ? -7.878 -8.151 1.911 1.00 95.44 88 TYR A C 1
ATOM 645 O O . TYR A 1 88 ? -7.659 -8.304 0.719 1.00 95.44 88 TYR A O 1
ATOM 653 N N . ASP A 1 89 ? -7.785 -9.144 2.795 1.00 94.56 89 ASP A N 1
ATOM 654 C CA . ASP A 1 89 ? -7.246 -10.484 2.522 1.00 94.56 89 ASP A CA 1
ATOM 655 C C . ASP A 1 89 ? -7.991 -11.209 1.387 1.00 94.56 89 ASP A C 1
ATOM 657 O O . ASP A 1 89 ? -7.405 -11.978 0.635 1.00 94.56 89 ASP A O 1
ATOM 661 N N . LYS A 1 90 ? -9.300 -10.959 1.248 1.00 94.06 90 LYS A N 1
ATOM 662 C CA . LYS A 1 90 ? -10.128 -11.563 0.198 1.00 94.06 90 LYS A CA 1
ATOM 663 C C . LYS A 1 90 ? -10.033 -10.844 -1.149 1.00 94.06 90 LYS A C 1
ATOM 665 O O . LYS A 1 90 ? -10.171 -11.493 -2.183 1.00 94.06 90 LYS A O 1
ATOM 670 N N . ASN A 1 91 ? -9.910 -9.517 -1.138 1.00 92.69 91 ASN A N 1
ATOM 671 C CA . ASN A 1 91 ? -10.120 -8.696 -2.334 1.00 92.69 91 ASN A CA 1
ATOM 672 C C . ASN A 1 91 ? -8.833 -8.064 -2.877 1.00 92.69 91 ASN A C 1
ATOM 674 O O . ASN A 1 91 ? -8.873 -7.486 -3.959 1.00 92.69 91 ASN A O 1
ATOM 678 N N . VAL A 1 92 ? -7.726 -8.122 -2.134 1.00 95.94 92 VAL A N 1
ATOM 679 C CA . VAL A 1 92 ? -6.470 -7.462 -2.491 1.00 95.94 92 VAL A CA 1
ATOM 680 C C . VAL A 1 92 ? -5.356 -8.492 -2.583 1.00 95.94 92 VAL A C 1
ATOM 682 O O . VAL A 1 92 ? -5.062 -9.199 -1.625 1.00 95.94 92 VAL A O 1
ATOM 685 N N . GLU A 1 93 ? -4.711 -8.536 -3.743 1.00 94.50 93 GLU A N 1
ATOM 686 C CA . GLU A 1 93 ? -3.469 -9.267 -3.956 1.00 94.50 93 GLU A CA 1
ATOM 687 C C . GLU A 1 93 ? -2.303 -8.275 -3.947 1.00 94.50 93 GLU A C 1
ATOM 689 O O . GLU A 1 93 ? -2.343 -7.248 -4.628 1.00 94.50 93 GLU A O 1
ATOM 694 N N . VAL A 1 94 ? -1.257 -8.578 -3.177 1.00 93.00 94 VAL A N 1
ATOM 695 C CA . VAL A 1 94 ? -0.029 -7.778 -3.142 1.00 93.00 94 VAL A CA 1
ATOM 696 C C . VAL A 1 94 ? 1.076 -8.553 -3.839 1.00 93.00 94 VAL A C 1
ATOM 698 O O . VAL A 1 94 ? 1.539 -9.581 -3.347 1.00 93.00 94 VAL A O 1
ATOM 701 N N . VAL A 1 95 ? 1.519 -8.033 -4.980 1.00 90.75 95 VAL A N 1
ATOM 702 C CA . VAL A 1 95 ? 2.622 -8.597 -5.758 1.00 90.75 95 VAL A CA 1
ATOM 703 C C . VAL A 1 95 ? 3.852 -7.718 -5.585 1.00 90.75 95 VAL A C 1
ATOM 705 O O . VAL A 1 95 ? 3.804 -6.516 -5.838 1.00 90.75 95 VAL A O 1
ATOM 708 N N . ILE A 1 96 ? 4.966 -8.320 -5.166 1.00 86.88 96 ILE A N 1
ATOM 709 C CA . ILE A 1 96 ? 6.237 -7.618 -4.980 1.00 86.88 96 ILE A CA 1
ATOM 710 C C . ILE A 1 96 ? 7.145 -7.910 -6.167 1.00 86.88 96 ILE A C 1
ATOM 712 O O . ILE A 1 96 ? 7.458 -9.066 -6.465 1.00 86.88 96 ILE A O 1
ATOM 716 N N . TRP A 1 97 ? 7.596 -6.837 -6.808 1.00 82.69 97 TRP A N 1
ATOM 717 C CA . TRP A 1 97 ? 8.599 -6.879 -7.856 1.00 82.69 97 TRP A CA 1
ATOM 718 C C . TRP A 1 97 ? 9.883 -6.201 -7.384 1.00 82.69 97 TRP A C 1
ATOM 720 O O . TRP A 1 97 ? 9.865 -5.060 -6.923 1.00 82.69 97 TRP A O 1
ATOM 730 N N . THR A 1 98 ? 11.004 -6.902 -7.525 1.00 80.12 98 THR A N 1
ATOM 731 C CA . THR A 1 98 ? 12.334 -6.355 -7.258 1.00 80.12 98 THR A CA 1
ATOM 732 C C . THR A 1 98 ? 13.154 -6.448 -8.546 1.00 80.12 98 THR A C 1
ATOM 734 O O . THR A 1 98 ? 13.528 -7.559 -8.933 1.00 80.12 98 THR A O 1
ATOM 737 N N . PRO A 1 99 ? 13.423 -5.321 -9.232 1.00 74.44 99 PRO A N 1
ATOM 738 C CA . PRO A 1 99 ? 14.203 -5.325 -10.464 1.00 74.44 99 PRO A CA 1
ATOM 739 C C . PRO A 1 99 ? 15.539 -6.060 -10.288 1.00 74.44 99 PRO A C 1
ATOM 741 O O . PRO A 1 99 ? 16.222 -5.891 -9.279 1.00 74.44 99 PRO A O 1
ATOM 744 N N . GLY A 1 100 ? 15.908 -6.895 -11.262 1.00 70.00 100 GLY A N 1
ATOM 745 C CA . GLY A 1 100 ? 17.165 -7.657 -11.246 1.00 70.00 100 GLY A CA 1
ATOM 746 C C . GLY A 1 100 ? 17.209 -8.849 -10.277 1.00 70.00 100 GLY A C 1
ATOM 747 O O . GLY A 1 100 ? 18.182 -9.599 -10.289 1.00 70.00 100 GLY A O 1
ATOM 748 N N . SER A 1 101 ? 16.168 -9.075 -9.470 1.00 70.19 101 SER A N 1
ATOM 749 C CA . SER A 1 101 ? 16.055 -10.256 -8.610 1.00 70.19 101 SER A CA 1
ATOM 750 C C . SER A 1 101 ? 15.362 -11.406 -9.341 1.00 70.19 101 SER A C 1
ATOM 752 O O . SER A 1 101 ? 14.304 -11.233 -9.940 1.00 70.19 101 SER A O 1
ATOM 754 N N . SER A 1 102 ? 15.915 -12.613 -9.223 1.00 63.81 102 SER A N 1
ATOM 755 C CA . SER A 1 102 ? 15.251 -13.858 -9.637 1.00 63.81 102 SER A CA 1
ATOM 756 C C . SER A 1 102 ? 14.321 -14.435 -8.561 1.00 63.81 102 SER A C 1
ATOM 758 O O . SER A 1 102 ? 13.625 -15.418 -8.807 1.00 63.81 102 SER A O 1
ATOM 760 N N . LYS A 1 103 ? 14.300 -13.845 -7.357 1.00 60.56 103 LYS A N 1
ATOM 761 C CA . LYS A 1 103 ? 13.347 -14.183 -6.292 1.00 60.56 103 LYS A CA 1
ATOM 762 C C . LYS A 1 103 ? 12.063 -13.371 -6.479 1.00 60.56 103 LYS A C 1
ATOM 764 O O . LYS A 1 103 ? 12.143 -12.147 -6.551 1.00 60.56 103 LYS A O 1
ATOM 769 N N . GLY A 1 104 ? 10.909 -14.042 -6.484 1.00 62.72 104 GLY A N 1
ATOM 770 C CA . GLY A 1 104 ? 9.586 -13.425 -6.653 1.00 62.72 104 GLY A CA 1
ATOM 771 C C . GLY A 1 104 ? 8.986 -13.684 -8.037 1.00 62.72 104 GLY A C 1
ATOM 772 O O . GLY A 1 104 ? 9.315 -14.685 -8.672 1.00 62.72 104 GLY A O 1
ATOM 773 N N . ILE A 1 105 ? 8.097 -12.797 -8.499 1.00 56.47 105 ILE A N 1
ATOM 774 C CA . ILE A 1 105 ? 7.565 -12.852 -9.868 1.00 56.47 105 ILE A CA 1
ATOM 775 C C . ILE A 1 105 ? 8.563 -12.152 -10.803 1.00 56.47 105 ILE A C 1
ATOM 777 O O . ILE A 1 105 ? 8.804 -10.954 -10.627 1.00 56.47 105 ILE A O 1
ATOM 781 N N . PRO A 1 106 ? 9.126 -12.849 -11.809 1.00 51.31 106 PRO A N 1
ATOM 782 C CA . PRO A 1 106 ? 10.014 -12.252 -12.798 1.00 51.31 106 PRO A CA 1
ATOM 783 C C . PRO A 1 106 ? 9.190 -11.447 -13.813 1.00 51.31 106 PRO A C 1
ATOM 785 O O . PRO A 1 106 ? 9.038 -11.826 -14.970 1.00 51.31 106 PRO A O 1
ATOM 788 N N . LEU A 1 107 ? 8.610 -10.334 -13.370 1.00 51.31 107 LEU A N 1
ATOM 789 C CA . LEU A 1 107 ? 8.082 -9.314 -14.267 1.00 51.31 107 LEU A CA 1
ATOM 790 C C . LEU A 1 107 ? 9.271 -8.490 -14.763 1.00 51.31 107 LEU A C 1
ATOM 792 O O . LEU A 1 107 ? 10.038 -7.958 -13.974 1.00 51.31 107 LEU A O 1
ATOM 796 N N . CYS A 1 108 ? 9.477 -8.412 -16.070 1.00 46.97 108 CYS A N 1
ATOM 797 C CA . CYS A 1 108 ? 10.469 -7.516 -16.648 1.00 46.97 108 CYS A CA 1
ATOM 798 C C . CYS A 1 108 ? 9.707 -6.379 -17.321 1.00 46.97 108 CYS A C 1
ATOM 800 O O . CYS A 1 108 ? 9.032 -6.606 -18.325 1.00 46.97 108 CYS A O 1
ATOM 802 N N . ILE A 1 109 ? 9.799 -5.163 -16.780 1.00 53.19 109 ILE A N 1
ATOM 803 C CA . ILE A 1 109 ? 9.542 -3.978 -17.599 1.00 53.19 109 ILE A CA 1
ATOM 804 C C . ILE A 1 109 ? 10.760 -3.895 -18.503 1.00 53.19 109 ILE A C 1
ATOM 806 O O . ILE A 1 109 ? 11.836 -3.572 -18.015 1.00 53.19 109 ILE A O 1
ATOM 810 N N . ASN A 1 110 ? 10.625 -4.263 -19.776 1.00 57.62 110 ASN A N 1
ATOM 811 C CA . ASN A 1 110 ? 11.713 -4.101 -20.728 1.00 57.62 110 ASN A CA 1
ATOM 812 C C . ASN A 1 110 ? 11.936 -2.591 -20.934 1.00 57.62 110 ASN A C 1
ATOM 814 O O . ASN A 1 110 ? 11.128 -1.967 -21.624 1.00 57.62 110 ASN A O 1
ATOM 818 N N . PRO A 1 111 ? 13.003 -1.983 -20.374 1.00 54.50 111 PRO A N 1
ATOM 819 C CA . PRO A 1 111 ? 13.238 -0.548 -20.530 1.00 54.50 111 PRO A CA 1
ATOM 820 C C . PRO A 1 111 ? 13.669 -0.201 -21.965 1.00 54.50 111 PRO A C 1
ATOM 822 O O . PRO A 1 111 ? 13.805 0.968 -22.309 1.00 54.50 111 PRO A O 1
ATOM 825 N N . LEU A 1 112 ? 13.891 -1.226 -22.792 1.00 65.88 112 LEU A N 1
ATOM 826 C CA . LEU A 1 112 ? 14.280 -1.164 -24.192 1.00 65.88 112 LEU A CA 1
ATOM 827 C C . LEU A 1 112 ? 13.083 -1.434 -25.113 1.00 65.88 112 LEU A C 1
ATOM 829 O O . LEU A 1 112 ? 13.247 -2.016 -26.184 1.00 65.88 112 LEU A O 1
ATOM 833 N N . GLN A 1 113 ? 11.863 -1.086 -24.697 1.00 66.19 113 GLN A N 1
ATOM 834 C CA . GLN A 1 113 ? 10.722 -1.111 -25.609 1.00 66.19 113 GLN A CA 1
ATOM 835 C C . GLN A 1 113 ? 10.919 -0.028 -26.675 1.00 66.19 113 GLN A C 1
ATOM 837 O O . GLN A 1 113 ? 10.616 1.140 -26.465 1.00 66.19 113 GLN A O 1
ATOM 842 N N . PHE A 1 114 ? 11.470 -0.437 -27.817 1.00 74.69 114 PHE A N 1
ATOM 843 C CA . PHE A 1 114 ? 11.671 0.410 -28.995 1.00 74.69 114 PHE A CA 1
ATOM 844 C C . PHE A 1 114 ? 10.431 0.459 -29.903 1.00 74.69 114 PHE A C 1
ATOM 846 O O . PHE A 1 114 ? 10.490 1.006 -31.007 1.00 74.69 114 PHE A O 1
ATOM 853 N N . ASP A 1 115 ? 9.316 -0.126 -29.461 1.00 75.44 115 ASP A N 1
ATOM 854 C CA . ASP A 1 115 ? 8.057 -0.120 -30.198 1.00 75.44 115 ASP A CA 1
ATOM 855 C C . ASP A 1 115 ? 7.607 1.332 -30.429 1.00 75.44 115 ASP A C 1
ATOM 857 O O . ASP A 1 115 ? 7.551 2.137 -29.500 1.00 75.44 115 ASP A O 1
ATOM 861 N N . GLY A 1 116 ? 7.335 1.692 -31.686 1.00 74.81 116 GLY A N 1
ATOM 862 C CA . GLY A 1 116 ? 6.937 3.053 -32.070 1.00 74.81 116 GLY A CA 1
ATOM 863 C C . GLY A 1 116 ? 8.081 4.070 -32.201 1.00 74.81 116 GLY A C 1
ATOM 864 O O . GLY A 1 116 ? 7.836 5.176 -32.673 1.00 74.81 116 GLY A O 1
ATOM 865 N N . VAL A 1 117 ? 9.341 3.723 -31.891 1.00 81.62 117 VAL A N 1
ATOM 866 C CA . VAL A 1 117 ? 10.487 4.647 -32.076 1.00 81.62 117 VAL A CA 1
ATOM 867 C C . VAL A 1 117 ? 10.658 5.052 -33.543 1.00 81.62 117 VAL A C 1
ATOM 869 O O . VAL A 1 117 ? 11.032 6.183 -33.828 1.00 81.62 117 VAL A O 1
ATOM 872 N N . GLY A 1 118 ? 10.322 4.163 -34.483 1.00 79.69 118 GLY A N 1
ATOM 873 C CA . GLY A 1 118 ? 10.344 4.467 -35.919 1.00 79.69 118 GLY A CA 1
ATOM 874 C C . GLY A 1 118 ? 9.306 5.503 -36.374 1.00 79.69 118 GLY A C 1
ATOM 875 O O . GLY A 1 118 ? 9.420 6.009 -37.486 1.00 79.69 118 GLY A O 1
ATOM 876 N N . GLU A 1 119 ? 8.314 5.821 -35.538 1.00 89.00 119 GLU A N 1
ATOM 877 C CA . GLU A 1 119 ? 7.283 6.834 -35.807 1.00 89.00 119 GLU A CA 1
ATOM 878 C C . GLU A 1 119 ? 7.628 8.200 -35.187 1.00 89.00 119 GLU A C 1
ATOM 880 O O . GLU A 1 119 ? 6.965 9.200 -35.472 1.00 89.00 119 GLU A O 1
ATOM 885 N N . LEU A 1 120 ? 8.666 8.263 -34.345 1.00 87.56 120 LEU A N 1
ATOM 886 C CA . LEU A 1 120 ? 9.121 9.499 -33.717 1.00 87.56 120 LEU A CA 1
ATOM 887 C C . LEU A 1 120 ? 9.869 10.383 -34.720 1.00 87.56 120 LEU A C 1
ATOM 889 O O . LEU A 1 120 ? 10.519 9.918 -35.657 1.00 87.56 120 LEU A O 1
ATOM 893 N N . ASN A 1 121 ? 9.838 11.694 -34.484 1.00 91.81 121 ASN A N 1
ATOM 894 C CA . ASN A 1 121 ? 10.733 12.604 -35.191 1.00 91.81 121 ASN A CA 1
ATOM 895 C C . ASN A 1 121 ? 12.195 12.398 -34.734 1.00 91.81 121 ASN A C 1
ATOM 897 O O . ASN A 1 121 ? 12.481 11.744 -33.725 1.00 91.81 121 ASN A O 1
ATOM 901 N N . THR A 1 122 ? 13.141 12.982 -35.470 1.00 91.44 122 THR A N 1
ATOM 902 C CA . THR A 1 122 ? 14.583 12.816 -35.225 1.00 91.44 122 THR A CA 1
ATOM 903 C C . THR A 1 122 ? 15.022 13.269 -33.827 1.00 91.44 122 THR A C 1
ATOM 905 O O . THR A 1 122 ? 15.911 12.657 -33.228 1.00 91.44 122 THR A O 1
ATOM 908 N N . GLU A 1 123 ? 14.417 14.330 -33.287 1.00 88.25 123 GLU A N 1
ATOM 909 C CA . GLU A 1 123 ? 14.791 14.880 -31.981 1.00 88.25 123 GLU A CA 1
ATOM 910 C C . GLU A 1 123 ? 14.320 13.967 -30.842 1.00 88.25 123 GLU A C 1
ATOM 912 O O . GLU A 1 123 ? 15.119 13.586 -29.983 1.00 88.25 123 GLU A O 1
ATOM 917 N N . ASP A 1 124 ? 13.058 13.541 -30.882 1.00 86.75 124 ASP A N 1
ATOM 918 C CA . ASP A 1 124 ? 12.473 12.626 -29.899 1.00 86.75 124 ASP A CA 1
ATOM 919 C C . ASP A 1 124 ? 13.148 11.253 -29.939 1.00 86.75 124 ASP A C 1
ATOM 921 O O . ASP A 1 124 ? 13.445 10.679 -28.891 1.00 86.75 124 ASP A O 1
ATOM 925 N N . THR A 1 125 ? 13.504 10.775 -31.135 1.00 88.81 125 THR A N 1
ATOM 926 C CA . THR A 1 125 ? 14.305 9.556 -31.317 1.00 88.81 125 THR A CA 1
ATOM 927 C C . THR A 1 125 ? 15.655 9.673 -30.603 1.00 88.81 125 THR A C 1
ATOM 929 O O . THR A 1 125 ? 16.054 8.789 -29.844 1.00 88.81 125 THR A O 1
ATOM 932 N N . THR A 1 126 ? 16.356 10.795 -30.790 1.00 88.56 126 THR A N 1
ATOM 933 C CA . THR A 1 126 ? 17.666 11.043 -30.167 1.00 88.56 126 THR A CA 1
ATOM 934 C C . THR A 1 126 ? 17.561 11.130 -28.642 1.00 88.56 126 THR A C 1
ATOM 936 O O . THR A 1 126 ? 18.407 10.579 -27.928 1.00 88.56 126 THR A O 1
ATOM 939 N N . ARG A 1 127 ? 16.514 11.786 -28.122 1.00 85.12 127 ARG A N 1
ATOM 940 C CA . ARG A 1 127 ? 16.239 11.876 -26.678 1.00 85.12 127 ARG A CA 1
ATOM 941 C C . ARG A 1 127 ? 15.926 10.511 -26.078 1.00 85.12 127 ARG A C 1
ATOM 943 O O . ARG A 1 127 ? 16.474 10.183 -25.026 1.00 85.12 127 ARG A O 1
ATOM 950 N N . PHE A 1 128 ? 15.100 9.716 -26.757 1.00 86.38 128 PHE A N 1
ATOM 951 C CA . PHE A 1 128 ? 14.756 8.364 -26.336 1.00 86.38 128 PHE A CA 1
ATOM 952 C C . PHE A 1 128 ? 16.010 7.494 -26.207 1.00 86.38 128 PHE A C 1
ATOM 954 O O . PHE A 1 128 ? 16.275 6.956 -25.132 1.00 86.38 128 PHE A O 1
ATOM 961 N N . PHE A 1 129 ? 16.837 7.424 -27.256 1.00 88.56 129 PHE A N 1
ATOM 962 C CA . PHE A 1 129 ? 18.072 6.637 -27.220 1.00 88.56 129 PHE A CA 1
ATOM 963 C C . PHE A 1 129 ? 19.067 7.145 -26.178 1.00 88.56 129 PHE A C 1
ATOM 965 O O . PHE A 1 129 ? 19.687 6.339 -25.489 1.00 88.56 129 PHE A O 1
ATOM 972 N N . SER A 1 130 ? 19.188 8.464 -26.014 1.00 88.19 130 SER A N 1
ATOM 973 C CA . SER A 1 130 ? 20.058 9.049 -24.989 1.00 88.19 130 SER A CA 1
ATOM 974 C C . SER A 1 130 ? 19.591 8.694 -23.575 1.00 88.19 130 SER A C 1
ATOM 976 O O . SER A 1 130 ? 20.411 8.351 -22.727 1.00 88.19 130 SER A O 1
ATOM 978 N N . SER A 1 131 ? 18.283 8.737 -23.309 1.00 85.06 131 SER A N 1
ATOM 979 C CA . SER A 1 131 ? 17.719 8.344 -22.014 1.00 85.06 131 SER A CA 1
ATOM 980 C C . SER A 1 131 ? 17.875 6.845 -21.760 1.00 85.06 131 SER A C 1
ATOM 982 O O . SER A 1 131 ? 18.317 6.459 -20.679 1.00 85.06 131 SER A O 1
ATOM 984 N N . ALA A 1 132 ? 17.601 6.004 -22.763 1.00 85.44 132 ALA A N 1
ATOM 985 C CA . ALA A 1 132 ? 17.801 4.562 -22.674 1.00 85.44 132 ALA A CA 1
ATOM 986 C C . ALA A 1 132 ? 19.270 4.218 -22.383 1.00 85.44 132 ALA A C 1
ATOM 988 O O . ALA A 1 132 ? 19.551 3.479 -21.443 1.00 85.44 132 ALA A O 1
ATOM 989 N N . ALA A 1 133 ? 20.212 4.812 -23.123 1.00 87.38 133 ALA A N 1
ATOM 990 C CA . ALA A 1 133 ? 21.644 4.624 -22.902 1.00 87.38 133 ALA A CA 1
ATOM 991 C C . ALA A 1 133 ? 22.072 5.068 -21.496 1.00 87.38 133 ALA A C 1
ATOM 993 O O . ALA A 1 133 ? 22.807 4.341 -20.827 1.00 87.38 133 ALA A O 1
ATOM 994 N N . LYS A 1 134 ? 21.568 6.216 -21.018 1.00 84.69 134 LYS A N 1
ATOM 995 C CA . LYS A 1 134 ? 21.849 6.701 -19.661 1.00 84.69 134 LYS A CA 1
ATOM 996 C C . LYS A 1 134 ? 21.358 5.748 -18.580 1.00 84.69 134 LYS A C 1
ATOM 998 O O . LYS A 1 134 ? 22.112 5.413 -17.670 1.00 84.69 134 LYS A O 1
ATOM 1003 N N . ASN A 1 135 ? 20.125 5.268 -18.713 1.00 78.75 135 ASN A N 1
ATOM 1004 C CA . ASN A 1 135 ? 19.543 4.317 -17.773 1.00 78.75 135 ASN A CA 1
ATOM 1005 C C . ASN A 1 135 ? 20.336 3.002 -17.743 1.00 78.75 135 ASN A C 1
ATOM 1007 O O . ASN A 1 135 ? 20.597 2.480 -16.664 1.00 78.75 135 ASN A O 1
ATOM 1011 N N . ILE A 1 136 ? 20.761 2.486 -18.904 1.00 82.31 136 ILE A N 1
ATOM 1012 C CA . ILE A 1 136 ? 21.594 1.274 -18.983 1.00 82.31 136 ILE A CA 1
ATOM 1013 C C . ILE A 1 136 ? 22.942 1.496 -18.297 1.00 82.31 136 ILE A C 1
ATOM 1015 O O . ILE A 1 136 ? 23.340 0.680 -17.474 1.00 82.31 136 ILE A O 1
ATOM 1019 N N . ALA A 1 137 ? 23.647 2.584 -18.608 1.00 85.38 137 ALA A N 1
ATOM 1020 C CA . ALA A 1 137 ? 24.951 2.855 -18.009 1.00 85.38 137 ALA A CA 1
ATOM 1021 C C . ALA A 1 137 ? 24.862 2.973 -16.479 1.00 85.38 137 ALA A C 1
ATOM 1023 O O . ALA A 1 137 ? 25.631 2.316 -15.777 1.00 85.38 137 ALA A O 1
ATOM 1024 N N . SER A 1 138 ? 23.856 3.699 -15.978 1.00 78.31 138 SER A N 1
ATOM 1025 C CA . SER A 1 138 ? 23.583 3.826 -14.544 1.00 78.31 138 SER A CA 1
ATOM 1026 C C . SER A 1 138 ? 23.274 2.473 -13.892 1.00 78.31 138 SER A C 1
ATOM 1028 O O . SER A 1 138 ? 23.841 2.144 -12.851 1.00 78.31 138 SER A O 1
ATOM 1030 N N . LEU A 1 139 ? 22.459 1.629 -14.538 1.00 74.19 139 LEU A N 1
ATOM 1031 C CA . LEU A 1 139 ? 22.158 0.271 -14.064 1.00 74.19 139 LEU A CA 1
ATOM 1032 C C . LEU A 1 139 ? 23.401 -0.626 -13.969 1.00 74.19 139 LEU A C 1
ATOM 1034 O O . LEU A 1 139 ? 23.461 -1.487 -13.094 1.00 74.19 139 LEU A O 1
ATOM 1038 N N . VAL A 1 140 ? 24.386 -0.441 -14.852 1.00 82.75 140 VAL A N 1
ATOM 1039 C CA . VAL A 1 140 ? 25.650 -1.205 -14.853 1.00 82.75 140 VAL A CA 1
ATOM 1040 C C . VAL A 1 140 ? 26.697 -0.572 -13.912 1.00 82.75 140 VAL A C 1
ATOM 1042 O O . VAL A 1 140 ? 27.808 -1.078 -13.783 1.00 82.75 140 VAL A O 1
ATOM 1045 N N . GLY A 1 141 ? 26.337 0.497 -13.192 1.00 82.69 141 GLY A N 1
ATOM 1046 C CA . GLY A 1 141 ? 27.183 1.148 -12.188 1.00 82.69 141 GLY A CA 1
ATOM 1047 C C . GLY A 1 141 ? 28.116 2.226 -12.742 1.00 82.69 141 GLY A C 1
ATOM 1048 O O . GLY A 1 141 ? 29.055 2.618 -12.054 1.00 82.69 141 GLY A O 1
ATOM 1049 N N . TYR A 1 142 ? 27.877 2.700 -13.966 1.00 83.12 142 TYR A N 1
ATOM 1050 C CA . TYR A 1 142 ? 28.577 3.847 -14.536 1.00 83.12 142 TYR A CA 1
ATOM 1051 C C . TYR A 1 142 ? 27.763 5.116 -14.312 1.00 83.12 142 TYR A C 1
ATOM 1053 O O . TYR A 1 142 ? 26.627 5.223 -14.775 1.00 83.12 142 TYR A O 1
ATOM 1061 N N . ASP A 1 143 ? 28.365 6.084 -13.628 1.00 78.81 143 ASP A N 1
ATOM 1062 C CA . ASP A 1 143 ? 27.790 7.416 -13.487 1.00 78.81 143 ASP A CA 1
ATOM 1063 C C . ASP A 1 143 ? 28.067 8.230 -14.759 1.00 78.81 143 ASP A C 1
ATOM 1065 O O . ASP A 1 143 ? 29.195 8.235 -15.258 1.00 78.81 143 ASP A O 1
ATOM 1069 N N . LEU A 1 144 ? 27.030 8.854 -15.322 1.00 71.50 144 LEU A N 1
ATOM 1070 C CA . LEU A 1 144 ? 27.104 9.627 -16.575 1.00 71.50 144 LEU A CA 1
ATOM 1071 C C . LEU A 1 144 ? 26.809 11.121 -16.367 1.00 71.50 144 LEU A C 1
ATOM 1073 O O . LEU A 1 144 ? 26.425 11.805 -17.325 1.00 71.50 144 LEU A O 1
ATOM 1077 N N . ASP A 1 145 ? 26.947 11.589 -15.127 1.00 62.97 145 ASP A N 1
ATOM 1078 C CA . ASP A 1 145 ? 26.957 13.013 -14.781 1.00 62.97 145 ASP A CA 1
ATOM 1079 C C . ASP A 1 145 ? 28.115 13.769 -15.463 1.00 62.97 145 ASP A C 1
ATOM 1081 O O . ASP A 1 145 ? 29.253 13.241 -15.515 1.00 62.97 145 ASP A O 1
#

Organism: NCBI:txid408172

Foldseek 3Di:
DDWQFQAADPVRHTDTHDPVVVVDPDDFDDDPPPCSLVSVLSRQLSCQLVVHDDDDDCPPCSNVCLQDQDDLVVCVVVVHDSVSSVSSVVRHDDADDDPPDPPGDPDDPPLPPCVCLVVDDPVVNVVSVVVSVCVVCVVVPHHPD

Secondary structure (DSSP, 8-state):
-PEEEEEE-TTSPEEEEEGGGGGS-------TTSSHHHHHHHHHHHHHHTT-------TTS-GGGGGSPPPHHHHHHTT--HHHHHHHHHH-------TT-SSS------TT--TTGGGS-HHHHHHHHHHHHHHHHHHTT----

Radius of gyration: 20.39 Å; chains: 1; bounding box: 48×30×56 Å

Sequence (145 aa):
MEKLQLGSTPDNNPLGIKLTTLQRHFACFGSSGSGKTVASKVLIEELGRNGVPVIAFDPQGDIASLAVTADRGTVKKSGTNPRIRDSYDKNVEVVIWTPGSSKGIPLCINPLQFDGVGELNTEDTTRFFSSAAKNIASLVGYDLD

InterPro domains:
  IPR002789 Helicase HerA, central domain [PF01935] (12-114)
  IPR027417 P-loop containing nucleoside triphosphate hydrolase [G3DSA:3.40.50.300] (2-102)
  IPR027417 P-loop containing nucleoside triphosphate hydrolase [SSF52540] (6-115)